Protein AF-A0A4Q2YRX2-F1 (afdb_monomer_lite)

Secondary structure (DSSP, 8-state):
--TTS---SSHHHHHHHHHHHHHHHHHHHHHHHHHHHHTTSSPPB-SSS-EEEEEESSSS--SHHHHHHHHHHHHHHTT--EEEEE--TTSGGGSS-EEPPSS---HHHH-HHHHHHHHHSTT--EEESS-HHHHHHHHHHH-TTSEEEEES-TT-TTB--SEEEEE--SS-S---

Radius of gyration: 19.83 Å; chains: 1; bounding box: 45×40×57 Å

Structure (mmCIF, N/CA/C/O backbone):
data_AF-A0A4Q2YRX2-F1
#
_entry.id   AF-A0A4Q2YRX2-F1
#
loop_
_atom_site.group_PDB
_atom_site.id
_atom_site.type_symbol
_atom_site.label_atom_id
_atom_site.label_alt_id
_atom_site.label_comp_id
_atom_site.label_asym_id
_atom_site.label_entity_id
_atom_site.label_seq_id
_atom_site.pdbx_PDB_ins_code
_atom_site.Cartn_x
_atom_site.Cartn_y
_atom_site.Cartn_z
_atom_site.occupancy
_atom_site.B_iso_or_equiv
_atom_site.auth_seq_id
_atom_site.auth_comp_id
_atom_site.auth_asym_id
_atom_site.auth_atom_id
_atom_site.pdbx_PDB_model_num
ATOM 1 N N . MET A 1 1 ? 12.281 20.870 -34.902 1.00 45.28 1 MET A N 1
ATOM 2 C CA . MET A 1 1 ? 12.162 19.923 -33.759 1.00 45.28 1 MET A CA 1
ATOM 3 C C . MET A 1 1 ? 11.446 18.612 -34.125 1.00 45.28 1 MET A C 1
ATOM 5 O O . MET A 1 1 ? 11.215 17.803 -33.236 1.00 45.28 1 MET A O 1
ATOM 9 N N . ARG A 1 2 ? 11.108 18.372 -35.406 1.00 43.94 2 ARG A N 1
ATOM 10 C CA . ARG A 1 2 ? 10.582 17.086 -35.907 1.00 43.94 2 ARG A CA 1
ATOM 11 C C . ARG A 1 2 ? 11.655 16.241 -36.616 1.00 43.94 2 ARG A C 1
ATOM 13 O O . ARG A 1 2 ? 11.471 15.046 -36.776 1.00 43.94 2 ARG A O 1
ATOM 20 N N . ASP A 1 3 ? 12.808 16.834 -36.918 1.00 48.72 3 ASP A N 1
ATOM 21 C CA . ASP A 1 3 ? 13.829 16.250 -37.804 1.00 48.72 3 ASP A CA 1
ATOM 22 C C . ASP A 1 3 ? 14.882 15.380 -37.092 1.00 48.72 3 ASP A C 1
ATOM 24 O O . ASP A 1 3 ? 15.758 14.820 -37.736 1.00 48.72 3 ASP A O 1
ATOM 28 N N . LEU A 1 4 ? 14.801 15.229 -35.763 1.00 52.75 4 LEU A N 1
ATOM 29 C CA . LEU A 1 4 ? 15.687 14.330 -34.999 1.00 52.75 4 LEU A CA 1
ATOM 30 C C . LEU A 1 4 ? 15.218 12.864 -35.003 1.00 52.75 4 LEU A C 1
ATOM 32 O O . LEU A 1 4 ? 15.954 11.992 -34.546 1.00 52.75 4 LEU A O 1
ATOM 36 N N . TRP A 1 5 ? 14.005 12.588 -35.492 1.00 56.19 5 TRP A N 1
ATOM 37 C CA . TRP A 1 5 ? 13.399 11.250 -35.480 1.00 56.19 5 TRP A CA 1
ATOM 38 C C . TRP A 1 5 ? 13.465 10.507 -36.822 1.00 56.19 5 TRP A C 1
ATOM 40 O O . TRP A 1 5 ? 13.213 9.305 -36.842 1.00 56.19 5 TRP A O 1
ATOM 50 N N . GLU A 1 6 ? 13.845 11.174 -37.917 1.00 53.12 6 GLU A N 1
ATOM 51 C CA . GLU A 1 6 ? 13.877 10.582 -39.268 1.00 53.12 6 GLU A CA 1
ATOM 52 C C . GLU A 1 6 ? 15.293 10.461 -39.860 1.00 53.12 6 GLU A C 1
ATOM 54 O O . GLU A 1 6 ? 15.490 10.516 -41.072 1.00 53.12 6 GLU A O 1
ATOM 59 N N . SER A 1 7 ? 16.311 10.267 -39.020 1.00 52.56 7 SER A N 1
ATOM 60 C CA . SER A 1 7 ? 17.667 9.986 -39.506 1.00 52.56 7 SER A CA 1
ATOM 61 C C . SER A 1 7 ? 17.802 8.507 -39.904 1.00 52.56 7 SER A C 1
ATOM 63 O O . SER A 1 7 ? 17.557 7.629 -39.066 1.00 52.56 7 SER A O 1
ATOM 65 N N . PRO A 1 8 ? 18.226 8.184 -41.140 1.00 56.12 8 PRO A N 1
ATOM 66 C CA . PRO A 1 8 ? 18.357 6.806 -41.583 1.00 56.12 8 PRO A CA 1
ATOM 67 C C . PRO A 1 8 ? 19.520 6.107 -40.864 1.00 56.12 8 PRO A C 1
ATOM 69 O O . PRO A 1 8 ? 20.627 6.625 -40.772 1.00 56.12 8 PRO A O 1
ATOM 72 N N . ALA A 1 9 ? 19.208 4.913 -40.353 1.00 59.62 9 ALA A N 1
ATOM 73 C CA . ALA A 1 9 ? 20.084 3.762 -40.137 1.00 59.62 9 ALA A CA 1
ATOM 74 C C . ALA A 1 9 ? 21.527 4.041 -39.662 1.00 59.62 9 ALA A C 1
ATOM 76 O O . ALA A 1 9 ? 22.416 4.226 -40.478 1.00 59.62 9 ALA A O 1
ATOM 77 N N . LEU A 1 10 ? 21.739 3.976 -38.336 1.00 53.34 10 LEU A N 1
ATOM 78 C CA . LEU A 1 10 ? 22.932 3.455 -37.620 1.00 53.34 10 LEU A CA 1
ATOM 79 C C . LEU A 1 10 ? 22.699 3.558 -36.093 1.00 53.34 10 LEU A C 1
ATOM 81 O O . LEU A 1 10 ? 22.975 2.621 -35.346 1.00 53.34 10 LEU A O 1
ATOM 85 N N . GLY A 1 11 ? 22.059 4.641 -35.634 1.00 59.09 11 GLY A N 1
ATOM 86 C CA . GLY A 1 11 ? 21.715 4.892 -34.224 1.00 59.09 11 GLY A CA 1
ATOM 87 C C . GLY A 1 11 ? 20.877 3.808 -33.518 1.00 59.09 11 GLY A C 1
ATOM 88 O O . GLY A 1 11 ? 21.280 3.362 -32.445 1.00 59.09 11 GLY A O 1
ATOM 89 N N . PRO A 1 12 ? 19.756 3.313 -34.083 1.00 60.75 12 PRO A N 1
ATOM 90 C CA . PRO A 1 12 ? 18.947 2.281 -33.426 1.00 60.75 12 PRO A CA 1
ATOM 91 C C . PRO A 1 12 ? 19.626 0.904 -33.388 1.00 60.75 12 PRO A C 1
ATOM 93 O O . PRO A 1 12 ? 19.329 0.111 -32.496 1.00 60.75 12 PRO A O 1
ATOM 96 N N . PHE A 1 13 ? 20.550 0.611 -34.310 1.00 62.50 13 PHE A N 1
ATOM 97 C CA . PHE A 1 13 ? 21.334 -0.627 -34.294 1.00 62.50 13 PHE A CA 1
ATOM 98 C C . PHE A 1 13 ? 22.397 -0.597 -33.189 1.00 62.50 13 PHE A C 1
ATOM 100 O O . PHE A 1 13 ? 22.453 -1.526 -32.390 1.00 62.50 13 PHE A O 1
ATOM 107 N N . PHE A 1 14 ? 23.167 0.491 -33.075 1.00 63.06 14 PHE A N 1
ATOM 108 C CA . PHE A 1 14 ? 24.138 0.672 -31.989 1.00 63.06 14 PHE A CA 1
ATOM 109 C C . PHE A 1 14 ? 23.467 0.781 -30.617 1.00 63.06 14 PHE A C 1
ATOM 111 O O . PHE A 1 14 ? 23.916 0.147 -29.664 1.00 63.06 14 PHE A O 1
ATOM 118 N N . ALA A 1 15 ? 22.347 1.505 -30.521 1.00 66.44 15 ALA A N 1
ATOM 119 C CA . ALA A 1 15 ? 21.540 1.537 -29.308 1.00 66.44 15 ALA A CA 1
ATOM 120 C C . ALA A 1 15 ? 21.059 0.129 -28.939 1.00 66.44 15 ALA A C 1
ATOM 122 O O . ALA A 1 15 ? 21.212 -0.273 -27.7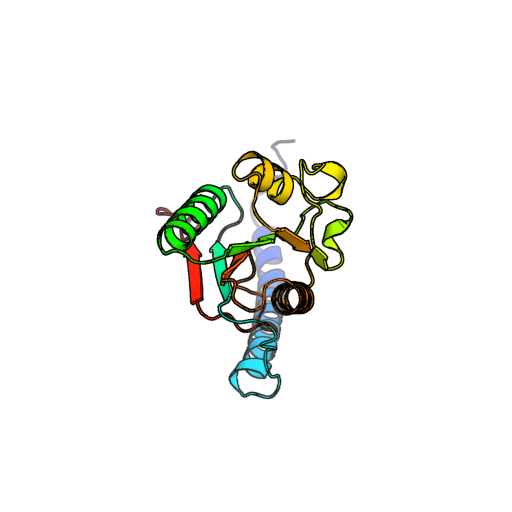95 1.00 66.44 15 ALA A O 1
ATOM 123 N N . ARG A 1 16 ? 20.559 -0.672 -29.891 1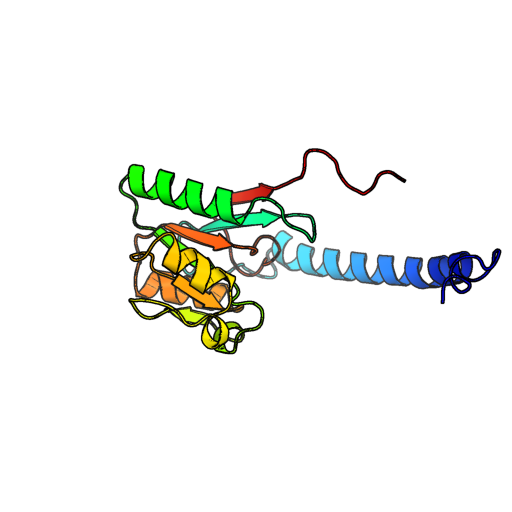.00 65.19 16 ARG A N 1
ATOM 124 C CA . ARG A 1 16 ? 20.202 -2.074 -29.622 1.00 65.19 16 ARG A CA 1
ATOM 125 C C . ARG A 1 16 ? 21.409 -2.910 -29.207 1.00 65.19 16 ARG A C 1
ATOM 127 O O . ARG A 1 16 ? 21.279 -3.633 -28.236 1.00 65.19 16 ARG A O 1
ATOM 134 N N . LEU A 1 17 ? 22.560 -2.791 -29.868 1.00 75.00 17 LEU A N 1
ATOM 135 C CA . LEU A 1 17 ? 23.773 -3.563 -29.564 1.00 75.00 17 LEU A CA 1
ATOM 136 C C . LEU A 1 17 ? 24.312 -3.297 -28.148 1.00 75.00 17 LEU A C 1
ATOM 138 O O . LEU A 1 17 ? 24.848 -4.200 -27.519 1.00 75.00 17 LEU A O 1
ATOM 142 N N . VAL A 1 18 ? 24.170 -2.066 -27.647 1.00 76.75 18 VAL A N 1
ATOM 143 C CA . VAL A 1 18 ? 24.595 -1.680 -26.290 1.00 76.75 18 VAL A CA 1
ATOM 144 C C . VAL A 1 18 ? 23.497 -1.954 -25.257 1.00 76.75 18 VAL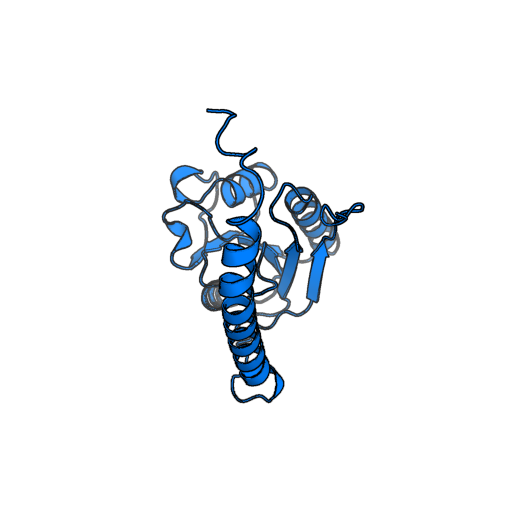 A C 1
ATOM 146 O O . VAL A 1 18 ? 23.779 -2.407 -24.148 1.00 76.75 18 VAL A O 1
ATOM 149 N N . LEU A 1 19 ? 22.229 -1.725 -25.607 1.00 76.38 19 LEU A N 1
ATOM 150 C CA . LEU A 1 19 ? 21.100 -1.932 -24.700 1.00 76.38 19 LEU A CA 1
ATOM 151 C C . LEU A 1 19 ? 20.747 -3.415 -24.529 1.00 76.38 19 LEU A C 1
ATOM 153 O O . LEU A 1 19 ? 20.224 -3.773 -23.478 1.00 76.38 19 LEU A O 1
ATOM 157 N N . THR A 1 20 ? 21.044 -4.298 -25.490 1.00 78.62 20 THR A N 1
ATOM 158 C CA . THR A 1 20 ? 20.798 -5.744 -25.352 1.00 78.62 20 THR A CA 1
ATOM 159 C C . THR A 1 20 ? 21.642 -6.400 -24.253 1.00 78.62 20 THR A C 1
ATOM 161 O O . THR A 1 20 ? 21.028 -7.000 -23.367 1.00 78.62 20 THR A O 1
ATOM 164 N N . PRO A 1 21 ? 22.984 -6.269 -24.187 1.00 84.25 21 PRO A N 1
ATOM 165 C CA . PRO A 1 21 ? 23.756 -6.837 -23.084 1.00 84.25 21 PRO A CA 1
ATOM 166 C C . PRO A 1 21 ? 23.403 -6.172 -21.751 1.00 84.25 21 PRO A C 1
ATOM 168 O O . PRO A 1 21 ? 23.319 -6.855 -20.731 1.00 84.25 21 PRO A O 1
ATOM 171 N N . LEU A 1 22 ? 23.100 -4.868 -21.750 1.00 83.56 22 LEU A N 1
ATOM 172 C CA . LEU A 1 22 ? 22.639 -4.175 -20.547 1.00 83.56 22 LEU A CA 1
ATOM 173 C C . LEU A 1 22 ? 21.281 -4.714 -20.061 1.00 83.56 22 LEU A C 1
ATOM 175 O O . LEU A 1 22 ? 21.086 -4.907 -18.862 1.00 83.56 22 LEU A O 1
ATOM 179 N N . SER A 1 23 ? 20.364 -5.031 -20.981 1.00 80.38 23 SER A N 1
ATOM 180 C CA . SER A 1 23 ? 19.074 -5.648 -20.654 1.00 80.38 23 SER A CA 1
ATOM 181 C C . SER A 1 23 ? 19.235 -7.060 -20.087 1.00 80.38 23 SER A C 1
ATOM 183 O O . SER A 1 23 ? 18.520 -7.426 -19.157 1.00 80.38 23 SER A O 1
ATOM 185 N N . TRP A 1 24 ? 20.207 -7.834 -20.584 1.00 84.06 24 TRP A N 1
ATOM 186 C CA . TRP A 1 24 ? 20.526 -9.162 -20.058 1.00 84.06 24 TRP A CA 1
ATOM 187 C C . TRP A 1 24 ? 21.134 -9.086 -18.662 1.00 84.06 24 TRP A C 1
ATOM 189 O O . TRP A 1 24 ? 20.743 -9.865 -17.800 1.00 84.06 24 TRP A O 1
ATOM 199 N N . LEU A 1 25 ? 22.028 -8.126 -18.405 1.00 86.62 25 LEU A N 1
ATOM 200 C CA . LEU A 1 25 ? 22.574 -7.885 -17.066 1.00 86.62 25 LEU A CA 1
ATOM 201 C C . LEU A 1 25 ? 21.477 -7.482 -16.076 1.00 86.62 25 LEU A C 1
ATOM 203 O O . LEU A 1 25 ? 21.414 -8.025 -14.974 1.00 86.62 25 LEU A O 1
ATOM 207 N N . TYR A 1 26 ? 20.573 -6.586 -16.481 1.00 84.31 26 TYR A N 1
ATOM 208 C CA . TYR A 1 26 ? 19.413 -6.219 -15.671 1.00 84.31 26 TYR A CA 1
ATOM 209 C C . TYR A 1 26 ? 18.508 -7.429 -15.395 1.00 84.31 26 TYR A C 1
ATOM 211 O O . TYR A 1 26 ? 18.148 -7.682 -14.245 1.00 84.31 26 TYR A O 1
ATOM 219 N N . ALA A 1 27 ? 18.187 -8.217 -16.427 1.00 83.31 27 ALA A N 1
ATOM 220 C CA . ALA A 1 27 ? 17.376 -9.421 -16.289 1.00 83.31 27 ALA A CA 1
ATOM 221 C C . ALA A 1 27 ? 18.047 -10.450 -15.370 1.00 83.31 27 ALA A C 1
ATOM 223 O O . ALA A 1 27 ? 17.391 -10.983 -14.481 1.00 83.31 27 ALA A O 1
ATOM 224 N N . ALA A 1 28 ? 19.350 -10.689 -15.522 1.00 86.31 28 ALA A N 1
ATOM 225 C CA . ALA A 1 28 ? 20.116 -11.590 -14.668 1.00 86.31 28 ALA A CA 1
ATOM 226 C C . ALA A 1 28 ? 20.125 -11.114 -13.207 1.00 86.31 28 ALA A C 1
ATOM 228 O O . ALA A 1 28 ? 19.863 -11.909 -12.306 1.00 86.31 28 ALA A O 1
ATOM 229 N N . GLY A 1 29 ? 20.340 -9.817 -12.965 1.00 86.38 29 GLY A N 1
ATOM 230 C CA . GLY A 1 29 ? 20.267 -9.225 -11.628 1.00 86.38 29 GLY A CA 1
ATOM 231 C C . GLY A 1 29 ? 18.879 -9.366 -10.997 1.00 86.38 29 GLY A C 1
ATOM 232 O O . GLY A 1 29 ? 18.757 -9.752 -9.834 1.00 86.38 29 GLY A O 1
ATOM 233 N N . TRP A 1 30 ? 17.820 -9.137 -11.775 1.00 84.06 30 TRP A N 1
ATOM 234 C CA . TRP A 1 30 ? 16.442 -9.329 -11.325 1.00 84.06 30 TRP A CA 1
ATOM 235 C C . TRP A 1 30 ? 16.123 -10.798 -11.022 1.00 84.06 30 TRP A C 1
ATOM 237 O O . TRP A 1 30 ? 15.529 -11.097 -9.985 1.00 84.06 30 TRP A O 1
ATOM 247 N N . GLN A 1 31 ? 16.564 -11.730 -11.872 1.00 84.62 31 GLN A N 1
ATOM 248 C CA . GLN A 1 31 ? 16.392 -13.168 -11.645 1.00 84.62 31 GLN A CA 1
ATOM 249 C C . GLN A 1 31 ? 17.163 -13.641 -10.411 1.00 84.62 31 GLN A C 1
ATOM 251 O O . GLN A 1 31 ? 16.618 -14.402 -9.615 1.00 84.62 31 GLN A O 1
ATOM 256 N N . ALA A 1 32 ? 18.387 -13.153 -10.199 1.00 83.75 32 ALA A N 1
ATOM 257 C CA . ALA A 1 32 ? 19.155 -13.435 -8.991 1.00 83.75 32 ALA A CA 1
ATOM 258 C C . ALA A 1 32 ? 18.443 -12.895 -7.740 1.00 83.75 32 ALA A C 1
ATOM 260 O O . ALA A 1 32 ? 18.302 -13.611 -6.749 1.00 83.75 32 ALA A O 1
ATOM 261 N N . TYR A 1 33 ? 17.912 -11.669 -7.790 1.00 84.06 33 TYR A N 1
ATOM 262 C CA . TYR A 1 33 ? 17.124 -11.100 -6.696 1.00 84.06 33 TYR A CA 1
ATOM 263 C C . TYR A 1 33 ? 15.871 -11.935 -6.401 1.00 84.06 33 TYR A C 1
ATOM 265 O O . TYR A 1 33 ? 15.649 -12.314 -5.253 1.00 84.06 33 TYR A O 1
ATOM 273 N N . LEU A 1 34 ? 15.095 -12.307 -7.422 1.00 81.38 34 LEU A N 1
ATOM 274 C CA . LEU A 1 34 ? 13.948 -13.211 -7.288 1.00 81.38 34 LEU A CA 1
ATOM 275 C C . LEU A 1 34 ? 14.350 -14.563 -6.692 1.00 81.38 34 LEU A C 1
ATOM 277 O O . LEU A 1 34 ? 13.670 -15.064 -5.796 1.00 81.38 34 LEU A O 1
ATOM 281 N N . ALA A 1 35 ? 15.460 -15.140 -7.155 1.00 80.19 35 ALA A N 1
ATOM 282 C CA . ALA A 1 35 ? 15.983 -16.412 -6.673 1.00 80.19 35 ALA A CA 1
ATOM 283 C C . ALA A 1 35 ? 16.263 -16.373 -5.164 1.00 80.19 35 ALA A C 1
ATOM 285 O O . ALA A 1 35 ? 15.948 -17.342 -4.474 1.00 80.19 35 ALA A O 1
ATOM 286 N N . THR A 1 36 ? 16.739 -15.243 -4.620 1.00 81.88 36 THR A N 1
ATOM 287 C CA . THR A 1 36 ? 16.949 -15.117 -3.164 1.00 81.88 36 THR A CA 1
ATOM 288 C C . THR A 1 36 ? 15.665 -15.321 -2.357 1.00 81.88 36 THR A C 1
ATOM 290 O O . THR A 1 36 ? 15.718 -15.925 -1.289 1.00 81.88 36 THR A O 1
ATOM 293 N N . TYR A 1 37 ? 14.505 -14.899 -2.869 1.00 79.69 37 TYR A N 1
ATOM 294 C CA . TYR A 1 37 ? 13.216 -15.144 -2.210 1.00 79.69 37 TYR A CA 1
ATOM 295 C C . TYR A 1 37 ? 12.636 -16.517 -2.562 1.00 79.69 37 TYR A C 1
ATOM 297 O O . TYR A 1 37 ? 12.070 -17.177 -1.695 1.00 79.69 37 TYR A O 1
ATOM 305 N N . ARG A 1 38 ? 12.796 -16.984 -3.811 1.00 77.94 38 ARG A N 1
ATOM 306 C CA . ARG A 1 38 ? 12.274 -18.288 -4.266 1.00 77.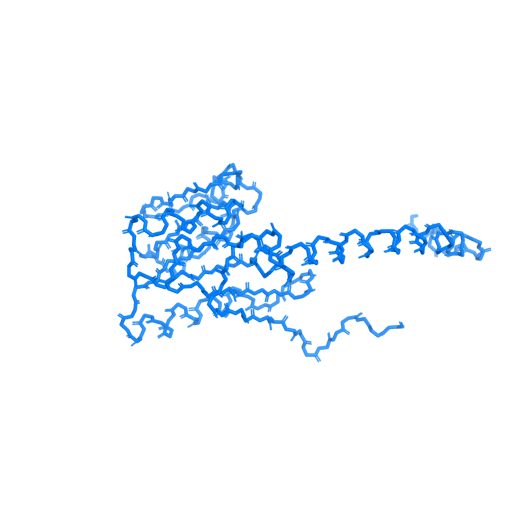94 38 ARG A CA 1
ATOM 307 C C . ARG A 1 38 ? 12.931 -19.465 -3.550 1.00 77.94 38 ARG A C 1
ATOM 309 O O . ARG A 1 38 ? 12.238 -20.406 -3.187 1.00 77.94 38 ARG A O 1
ATOM 316 N N . PHE A 1 39 ? 14.245 -19.404 -3.344 1.00 80.38 39 PHE A N 1
ATOM 317 C CA . PHE A 1 39 ? 15.007 -20.441 -2.643 1.00 80.38 39 PHE A CA 1
ATOM 318 C C . PHE A 1 39 ? 15.057 -20.224 -1.121 1.00 80.38 39 PHE A C 1
ATOM 320 O O . PHE A 1 39 ? 15.726 -20.972 -0.418 1.00 80.38 39 PHE A O 1
ATOM 327 N N . GLY A 1 40 ? 14.354 -19.213 -0.594 1.00 76.31 40 GLY A N 1
ATOM 328 C CA . GLY A 1 40 ? 14.225 -18.990 0.848 1.00 76.31 40 GLY A CA 1
ATOM 329 C C . GLY A 1 40 ? 15.440 -18.359 1.538 1.00 76.31 40 GLY A C 1
ATOM 330 O O . GLY A 1 40 ? 15.420 -18.224 2.760 1.00 76.31 40 GLY A O 1
ATOM 331 N N . PHE A 1 41 ? 16.462 -17.918 0.793 1.00 76.56 41 PHE A N 1
ATOM 332 C CA . PHE A 1 41 ? 17.598 -17.164 1.348 1.00 76.56 41 PHE A CA 1
ATOM 333 C C . PHE A 1 41 ? 17.161 -15.843 2.000 1.00 76.56 41 PHE A C 1
ATOM 335 O O . PHE A 1 41 ? 17.771 -15.393 2.967 1.00 76.56 41 PHE A O 1
ATOM 342 N N . LYS A 1 42 ? 16.090 -15.223 1.490 1.00 78.81 42 LYS A N 1
ATOM 343 C CA . LYS A 1 42 ? 15.403 -14.086 2.110 1.00 78.81 42 LYS A CA 1
ATOM 344 C C . LYS A 1 42 ? 13.957 -14.462 2.411 1.00 78.81 42 LYS A C 1
ATOM 346 O O . LYS A 1 42 ? 13.230 -14.903 1.524 1.00 78.81 42 LYS A O 1
ATOM 351 N N . LYS A 1 43 ? 13.525 -14.247 3.656 1.00 78.56 43 LYS A N 1
ATOM 352 C CA . LYS A 1 43 ? 12.124 -14.416 4.063 1.00 78.56 43 LYS A CA 1
ATOM 353 C C . LYS A 1 43 ? 11.373 -13.102 3.871 1.00 78.56 43 LYS A C 1
ATOM 355 O O . LYS A 1 43 ? 11.843 -12.054 4.307 1.00 78.56 43 LYS A O 1
ATOM 360 N N . ALA A 1 44 ? 10.214 -13.166 3.220 1.00 83.62 44 ALA A N 1
ATOM 361 C CA . ALA A 1 44 ? 9.293 -12.038 3.176 1.00 83.62 44 ALA A CA 1
ATOM 362 C C . ALA A 1 44 ? 8.698 -11.804 4.573 1.00 83.62 44 ALA A C 1
ATOM 364 O O . ALA A 1 44 ? 8.358 -12.758 5.273 1.00 83.62 44 ALA A O 1
ATOM 365 N N . ALA A 1 45 ? 8.579 -10.543 4.973 1.00 86.56 45 ALA A N 1
ATOM 366 C CA . ALA A 1 45 ? 7.929 -10.152 6.212 1.00 86.56 45 ALA A CA 1
ATOM 367 C C . ALA A 1 45 ? 6.404 -10.319 6.099 1.00 86.56 45 ALA A C 1
ATOM 369 O O . ALA A 1 45 ? 5.817 -10.068 5.041 1.00 86.56 45 ALA A O 1
ATOM 370 N N . GLU A 1 46 ? 5.767 -10.703 7.208 1.00 88.69 46 GLU A N 1
ATOM 371 C CA . GLU A 1 46 ? 4.310 -10.875 7.328 1.00 88.69 46 GLU A CA 1
ATOM 372 C C . GLU A 1 46 ? 3.747 -10.149 8.565 1.00 88.69 46 GLU A C 1
ATOM 374 O O . GLU A 1 46 ? 3.145 -10.785 9.425 1.00 88.69 46 GLU A O 1
ATOM 379 N N . PRO A 1 47 ? 3.958 -8.830 8.715 1.00 90.06 47 PRO A N 1
ATOM 380 C CA . PRO A 1 47 ? 3.532 -8.122 9.922 1.00 90.06 47 PRO A CA 1
ATOM 381 C C . PRO A 1 47 ? 2.006 -8.003 10.051 1.00 90.06 47 PRO A C 1
ATOM 383 O O . PRO A 1 47 ? 1.526 -7.793 11.153 1.00 90.06 47 PRO A O 1
ATOM 386 N N . HIS A 1 48 ? 1.245 -8.135 8.956 1.00 93.75 48 HIS A N 1
ATOM 387 C CA . HIS A 1 48 ? -0.218 -8.033 8.950 1.00 93.75 48 HIS A CA 1
ATOM 388 C C . HIS A 1 48 ? -0.848 -9.032 7.989 1.00 93.75 48 HIS A C 1
ATOM 390 O O . HIS A 1 48 ? -0.268 -9.311 6.936 1.00 93.75 48 HIS A O 1
ATOM 396 N N . ARG A 1 49 ? -2.049 -9.536 8.303 1.00 89.69 49 ARG A N 1
ATOM 397 C CA . ARG A 1 49 ? -2.861 -10.366 7.399 1.00 89.69 49 ARG A CA 1
ATOM 398 C C . ARG A 1 49 ? -4.361 -10.147 7.667 1.00 89.69 49 ARG A C 1
ATOM 400 O O . ARG A 1 49 ? -4.740 -10.050 8.826 1.00 89.69 49 ARG A O 1
ATOM 407 N N . PRO A 1 50 ? -5.217 -10.175 6.627 1.00 94.25 50 PRO A N 1
ATOM 408 C CA . PRO A 1 50 ? -4.874 -10.383 5.219 1.00 94.25 50 PRO A CA 1
ATOM 409 C C . PRO A 1 50 ? -4.409 -9.095 4.512 1.00 94.25 50 PRO A C 1
ATOM 411 O O . PRO A 1 50 ? -4.898 -8.005 4.798 1.00 94.25 50 PRO A O 1
ATOM 414 N N . ILE A 1 51 ? -3.491 -9.243 3.545 1.00 93.94 51 ILE A N 1
ATOM 415 C CA . ILE A 1 51 ? -3.053 -8.158 2.647 1.00 93.94 51 ILE A CA 1
ATOM 416 C C . ILE A 1 51 ? -3.489 -8.486 1.215 1.00 93.94 51 ILE A C 1
ATOM 418 O O . ILE A 1 51 ? -3.040 -9.484 0.641 1.00 93.94 51 ILE A O 1
ATOM 422 N N . LEU A 1 52 ? -4.341 -7.642 0.639 1.00 93.12 52 LEU A N 1
ATOM 423 C CA . LEU A 1 52 ? -4.788 -7.695 -0.751 1.00 93.12 52 LEU A CA 1
ATOM 424 C C . LEU A 1 52 ? -4.048 -6.623 -1.548 1.00 93.12 52 LEU A C 1
ATOM 426 O O . LEU A 1 52 ? -4.179 -5.438 -1.269 1.00 93.12 52 LEU A O 1
ATOM 430 N N . CYS A 1 53 ? -3.260 -7.019 -2.540 1.00 90.75 53 CYS A N 1
ATOM 431 C CA . CYS A 1 53 ? -2.566 -6.074 -3.407 1.00 90.75 53 CYS A CA 1
ATOM 432 C C . CYS A 1 53 ? -3.328 -5.879 -4.713 1.00 90.75 53 CYS A C 1
ATOM 434 O O . CYS A 1 53 ? -3.684 -6.862 -5.358 1.00 90.75 53 CYS A O 1
ATOM 436 N N . VAL A 1 54 ? -3.485 -4.630 -5.140 1.00 87.75 54 VAL A N 1
ATOM 437 C CA . VAL A 1 54 ? -3.968 -4.265 -6.474 1.00 87.75 54 VAL A CA 1
ATOM 438 C C . VAL A 1 54 ? -2.798 -3.657 -7.241 1.00 87.75 54 VAL A C 1
ATOM 440 O O . VAL A 1 54 ? -2.196 -2.681 -6.806 1.00 87.75 54 VAL A O 1
ATOM 443 N N . GLY A 1 55 ? -2.403 -4.281 -8.346 1.00 79.94 55 GLY A N 1
ATOM 444 C CA . GLY A 1 55 ? -1.298 -3.841 -9.197 1.00 79.94 55 GLY A CA 1
ATOM 445 C C . GLY A 1 55 ? -1.742 -3.641 -10.641 1.00 79.94 55 GLY A C 1
ATOM 446 O O . GLY A 1 55 ? -2.795 -4.117 -11.053 1.00 79.94 55 GLY A O 1
ATOM 447 N N . ASN A 1 56 ? -0.917 -2.953 -11.426 1.00 73.62 56 ASN A N 1
ATOM 448 C CA . ASN A 1 56 ? -1.070 -2.866 -12.877 1.00 73.62 56 ASN A CA 1
ATOM 449 C C . ASN A 1 56 ? 0.277 -3.166 -13.528 1.00 73.62 56 ASN A C 1
ATOM 451 O O . ASN A 1 56 ? 1.317 -2.804 -12.982 1.00 73.62 56 ASN A O 1
ATOM 455 N N . LEU A 1 57 ? 0.256 -3.812 -14.691 1.00 57.69 57 LEU A N 1
ATOM 456 C CA . LEU A 1 57 ? 1.477 -4.124 -15.441 1.00 57.69 57 LEU A CA 1
ATOM 457 C C . LEU A 1 57 ? 1.929 -2.982 -16.361 1.00 57.69 57 LEU A C 1
ATOM 459 O O . LEU A 1 57 ? 3.048 -3.023 -16.867 1.00 57.69 57 LEU A O 1
ATOM 463 N N . GLN A 1 58 ? 1.091 -1.964 -16.581 1.00 55.84 58 GLN A N 1
ATOM 464 C CA . GLN A 1 58 ? 1.383 -0.852 -17.489 1.00 55.84 58 GLN A CA 1
ATOM 465 C C . GLN A 1 58 ? 1.485 0.503 -16.768 1.00 55.84 58 GLN A C 1
ATOM 467 O O . GLN A 1 58 ? 0.878 0.744 -15.727 1.00 55.84 58 GLN A O 1
ATOM 472 N N . VAL A 1 59 ? 2.246 1.430 -17.347 1.00 49.00 59 VAL A N 1
ATOM 473 C CA . VAL A 1 59 ? 2.313 2.821 -16.878 1.00 49.00 59 VAL A CA 1
ATOM 474 C C . VAL A 1 59 ? 1.203 3.599 -17.594 1.00 49.00 59 VAL A C 1
ATOM 476 O O . VAL A 1 59 ? 1.287 3.824 -18.800 1.00 49.00 59 VAL A O 1
ATOM 479 N N . GLY A 1 60 ? 0.120 3.939 -16.889 1.00 52.44 60 GLY A N 1
ATOM 480 C CA . GLY A 1 60 ? -1.034 4.652 -17.455 1.00 52.44 60 GLY A CA 1
ATOM 481 C C . GLY A 1 60 ? -2.362 4.329 -16.760 1.00 52.44 60 GLY A C 1
ATOM 482 O O . GLY A 1 60 ? -2.466 3.323 -16.055 1.00 52.44 60 GLY A O 1
ATOM 483 N N . GLY A 1 61 ? -3.363 5.202 -16.953 1.00 55.69 61 GLY A N 1
ATOM 484 C CA . GLY A 1 61 ? -4.694 5.138 -16.333 1.00 55.69 61 GLY A CA 1
ATOM 485 C C . GLY A 1 61 ? -5.375 3.789 -16.553 1.00 55.69 61 GLY A C 1
ATOM 486 O O . GLY A 1 61 ? -5.937 3.522 -17.607 1.00 55.69 61 GLY A O 1
ATOM 487 N N . SER A 1 62 ? -5.276 2.925 -15.549 1.00 57.50 62 SER A N 1
ATOM 488 C CA . SER A 1 62 ? -5.521 1.483 -15.661 1.00 57.50 62 SER A CA 1
ATOM 489 C C . SER A 1 62 ? -6.772 1.017 -14.934 1.00 57.50 62 SER A C 1
ATOM 491 O O . SER A 1 62 ? -6.985 -0.177 -14.782 1.00 57.50 62 SER A O 1
ATOM 493 N N . GLY A 1 63 ? -7.602 1.947 -14.459 1.00 65.81 63 GLY A N 1
ATOM 494 C CA . GLY A 1 63 ? -8.806 1.602 -13.704 1.00 65.81 63 GLY A CA 1
ATOM 495 C C . GLY A 1 63 ? -8.529 1.063 -12.295 1.00 65.81 63 GLY A C 1
ATOM 496 O O . GLY A 1 63 ? -9.455 0.570 -11.655 1.00 65.81 63 GLY A O 1
ATOM 497 N N . LYS A 1 64 ? -7.295 1.195 -11.776 1.00 76.81 64 LYS A N 1
ATOM 498 C CA . LYS A 1 64 ? -6.957 0.814 -10.394 1.00 76.81 64 LYS A CA 1
ATOM 499 C C . LYS A 1 64 ? -7.834 1.526 -9.373 1.00 76.81 64 LYS A C 1
ATOM 501 O O . LYS A 1 64 ? -8.404 0.855 -8.528 1.00 76.81 64 LYS A O 1
ATOM 506 N N . SER A 1 65 ? -7.975 2.851 -9.460 1.00 79.25 65 SER A N 1
ATOM 507 C CA . SER A 1 65 ? -8.729 3.621 -8.461 1.00 79.25 65 SER A CA 1
ATOM 508 C C . SER A 1 65 ? -10.212 3.209 -8.398 1.00 79.25 65 SER A C 1
ATOM 510 O O . SER A 1 65 ? -10.687 2.945 -7.294 1.00 79.25 65 SER A O 1
ATOM 512 N N . PRO A 1 66 ? -10.931 3.021 -9.530 1.00 84.62 66 PRO A N 1
ATOM 513 C CA . PRO A 1 66 ? -12.261 2.405 -9.520 1.00 84.62 66 PRO A CA 1
ATOM 514 C C . PRO A 1 66 ? -12.301 0.996 -8.912 1.00 84.62 66 PRO A C 1
ATOM 516 O O . PRO A 1 66 ? -13.209 0.692 -8.141 1.00 84.62 66 PRO A O 1
ATOM 519 N N . LEU A 1 67 ? -11.319 0.136 -9.215 1.00 87.19 67 LEU A N 1
ATOM 520 C CA . LEU A 1 67 ? -11.260 -1.216 -8.650 1.00 87.19 67 LEU A CA 1
ATOM 521 C C . LEU A 1 67 ? -11.005 -1.194 -7.139 1.00 87.19 67 LEU A C 1
ATOM 523 O O . LEU A 1 67 ? -11.663 -1.912 -6.395 1.00 87.19 67 LEU A O 1
ATOM 527 N N . VAL A 1 68 ? -10.064 -0.370 -6.682 1.00 89.44 68 VAL A N 1
ATOM 528 C CA . VAL A 1 68 ? -9.759 -0.155 -5.264 1.00 89.44 68 VAL A CA 1
ATOM 529 C C . VAL A 1 68 ? -11.023 0.289 -4.536 1.00 89.44 68 VAL A C 1
ATOM 531 O O . VAL A 1 68 ? -11.384 -0.320 -3.531 1.00 89.44 68 VAL A O 1
ATOM 534 N N . ARG A 1 69 ? -11.751 1.270 -5.084 1.00 90.94 69 ARG A N 1
ATOM 535 C CA . ARG A 1 69 ? -13.030 1.724 -4.526 1.00 90.94 69 ARG A CA 1
ATOM 536 C C . ARG A 1 69 ? -14.056 0.595 -4.449 1.00 90.94 69 ARG A C 1
ATOM 538 O O . ARG A 1 69 ? -14.640 0.385 -3.389 1.00 90.94 69 ARG A O 1
ATOM 545 N N . HIS A 1 70 ? -14.221 -0.159 -5.533 1.00 91.81 70 HIS A N 1
ATOM 546 C CA . HIS A 1 70 ? -15.147 -1.285 -5.582 1.00 91.81 70 HIS A CA 1
ATOM 547 C C . HIS A 1 70 ? -14.797 -2.379 -4.561 1.00 91.81 70 HIS A C 1
ATOM 549 O O . HIS A 1 70 ? -15.678 -2.899 -3.883 1.00 91.81 70 HIS A O 1
ATOM 555 N N . LEU A 1 71 ? -13.512 -2.703 -4.391 1.00 92.69 71 LEU A N 1
ATOM 556 C CA . LEU A 1 71 ? -13.062 -3.678 -3.396 1.00 92.69 71 LEU A CA 1
ATOM 557 C C . LEU A 1 71 ? -13.324 -3.201 -1.966 1.00 92.69 71 LEU A C 1
ATOM 559 O O . LEU A 1 71 ? -13.715 -4.012 -1.130 1.00 92.69 71 LEU A O 1
ATOM 563 N N . ILE A 1 72 ? -13.150 -1.906 -1.688 1.00 94.19 72 ILE A N 1
ATOM 564 C CA . ILE A 1 72 ? -13.519 -1.322 -0.391 1.00 94.19 72 ILE A CA 1
ATOM 565 C C . ILE A 1 72 ? -15.013 -1.544 -0.126 1.00 94.19 72 ILE A C 1
ATOM 567 O O . ILE A 1 72 ? -15.362 -2.010 0.956 1.00 94.19 72 ILE A O 1
ATOM 571 N N . ASP A 1 73 ? -15.880 -1.275 -1.108 1.00 94.81 73 ASP A N 1
ATOM 572 C CA . ASP A 1 73 ? -17.330 -1.469 -0.969 1.00 94.81 73 ASP A CA 1
ATOM 573 C C . ASP A 1 73 ? -17.710 -2.931 -0.746 1.00 94.81 73 ASP A C 1
ATOM 575 O O . ASP A 1 73 ? -18.482 -3.230 0.162 1.00 94.81 73 ASP A O 1
ATOM 579 N N . VAL A 1 74 ? -17.139 -3.853 -1.524 1.00 95.25 74 VAL A N 1
ATOM 580 C CA . VAL A 1 74 ? -17.395 -5.291 -1.370 1.00 95.25 74 VAL A CA 1
ATOM 581 C C . VAL A 1 74 ? -16.968 -5.770 0.018 1.00 95.25 74 VAL A C 1
ATOM 583 O O . VAL A 1 74 ? -17.744 -6.424 0.711 1.00 95.25 74 VAL A O 1
ATOM 586 N N . LEU A 1 75 ? -15.758 -5.420 0.463 1.00 94.94 75 LEU A N 1
ATOM 587 C CA . LEU A 1 75 ? -15.238 -5.845 1.764 1.00 94.94 75 LEU A CA 1
ATOM 588 C C . LEU A 1 75 ? -16.045 -5.256 2.927 1.00 94.94 75 LEU A C 1
ATOM 590 O O . LEU A 1 75 ? -16.390 -5.987 3.857 1.00 94.94 75 LEU A O 1
ATOM 594 N N . ARG A 1 76 ? -16.399 -3.968 2.859 1.00 95.12 76 ARG A N 1
ATOM 595 C CA . ARG A 1 76 ? -17.265 -3.328 3.858 1.00 95.12 76 ARG A CA 1
ATOM 596 C C . ARG A 1 76 ? -18.672 -3.928 3.856 1.00 95.12 76 ARG A C 1
ATOM 598 O O . ARG A 1 76 ? -19.212 -4.184 4.926 1.00 95.12 76 ARG A O 1
ATOM 605 N N . GLY A 1 77 ? -19.231 -4.237 2.685 1.00 95.94 77 GLY A N 1
ATOM 606 C CA . GLY A 1 77 ? -20.515 -4.935 2.543 1.00 95.94 77 GLY A CA 1
ATOM 607 C C . GLY A 1 77 ? -20.513 -6.345 3.146 1.00 95.94 77 GLY A C 1
ATOM 608 O O . GLY A 1 77 ? -21.544 -6.826 3.604 1.00 95.94 77 GLY A O 1
ATOM 609 N N . MET A 1 78 ? -19.343 -6.984 3.228 1.00 95.81 78 MET A N 1
ATOM 610 C CA . MET A 1 78 ? -19.130 -8.243 3.952 1.00 95.81 78 MET A CA 1
ATOM 611 C C . MET A 1 78 ? -18.875 -8.051 5.462 1.00 95.81 78 MET A C 1
ATOM 613 O O . MET A 1 78 ? -18.510 -9.010 6.143 1.00 95.81 78 MET A O 1
ATOM 617 N N . GLY A 1 79 ? -19.006 -6.830 5.990 1.00 95.00 79 GLY A N 1
ATOM 618 C CA . GLY A 1 79 ? -18.756 -6.503 7.395 1.00 95.00 79 GLY A CA 1
ATOM 619 C C . GLY A 1 79 ? -17.276 -6.512 7.788 1.00 95.00 79 GLY A C 1
ATOM 620 O O . GLY A 1 79 ? -16.955 -6.705 8.959 1.00 95.00 79 GLY A O 1
ATOM 621 N N . ARG A 1 80 ? -16.354 -6.363 6.826 1.00 95.75 80 ARG A N 1
ATOM 622 C CA . ARG A 1 80 ? -14.914 -6.293 7.105 1.00 95.75 80 ARG A CA 1
ATOM 623 C C . ARG A 1 80 ? -14.468 -4.851 7.288 1.00 95.75 80 ARG A C 1
ATOM 625 O O . ARG A 1 80 ? -14.809 -3.978 6.494 1.00 95.75 80 ARG A O 1
ATOM 632 N N . GLU A 1 81 ? -13.632 -4.635 8.295 1.00 96.00 81 GLU A N 1
ATOM 633 C CA . GLU A 1 81 ? -12.848 -3.412 8.414 1.00 96.00 81 GLU A CA 1
ATOM 634 C C . GLU A 1 81 ? -11.771 -3.393 7.322 1.00 96.00 81 GLU A C 1
ATOM 636 O O . GLU A 1 81 ? -11.143 -4.418 7.040 1.00 96.00 81 GLU A O 1
ATOM 641 N N . VAL A 1 82 ? -11.575 -2.243 6.678 1.00 96.75 82 VAL A N 1
ATOM 642 C CA . VAL A 1 82 ? -10.655 -2.089 5.545 1.00 96.75 82 VAL A CA 1
ATOM 643 C C . VAL A 1 82 ? -9.736 -0.910 5.807 1.00 96.75 82 VAL A C 1
ATOM 645 O O . VAL A 1 82 ? -10.211 0.179 6.116 1.00 96.75 82 VAL A O 1
ATOM 648 N N . VAL A 1 83 ? -8.436 -1.120 5.612 1.00 96.94 83 VAL A N 1
ATOM 649 C CA . VAL A 1 83 ? -7.416 -0.066 5.652 1.00 96.94 83 VAL A CA 1
ATOM 650 C C . VAL A 1 83 ? -6.688 -0.052 4.319 1.00 96.94 83 VAL A C 1
ATOM 652 O O . VAL A 1 83 ? -6.229 -1.100 3.860 1.00 96.94 83 VAL A O 1
ATOM 655 N N . VAL A 1 84 ? -6.557 1.114 3.688 1.00 95.38 84 VAL A N 1
ATOM 656 C CA . VAL A 1 84 ? -5.858 1.219 2.398 1.00 95.38 84 VAL A CA 1
ATOM 657 C C . VAL A 1 84 ? -4.452 1.774 2.589 1.00 95.38 84 VAL A C 1
ATOM 659 O O . VAL A 1 84 ? -4.244 2.749 3.308 1.00 95.38 84 VAL A O 1
ATOM 662 N N . SER A 1 85 ? -3.472 1.160 1.927 1.00 94.12 85 SER A N 1
ATOM 663 C CA . SER A 1 85 ? -2.108 1.667 1.847 1.00 94.12 85 SER A CA 1
ATOM 664 C C . SER A 1 85 ? -1.782 2.207 0.463 1.00 94.12 85 SER A C 1
ATOM 666 O O . SER A 1 85 ? -1.758 1.466 -0.524 1.00 94.12 85 SER A O 1
ATOM 668 N N . CYS A 1 86 ? -1.446 3.492 0.430 1.00 91.81 86 CYS A N 1
ATOM 669 C CA . CYS A 1 86 ? -1.084 4.231 -0.774 1.00 91.81 86 CYS A CA 1
ATOM 670 C C . CYS A 1 86 ? 0.398 4.620 -0.740 1.00 91.81 86 CYS A C 1
ATOM 672 O O . CYS A 1 86 ? 0.999 4.731 0.328 1.00 91.81 86 CYS A O 1
ATOM 674 N N . SER A 1 87 ? 1.003 4.840 -1.909 1.00 87.69 87 SER A N 1
ATOM 675 C CA . SER A 1 87 ? 2.419 5.226 -1.989 1.00 87.69 87 SER A CA 1
ATOM 676 C C . SER A 1 87 ? 2.674 6.676 -1.556 1.00 87.69 87 SER A C 1
ATOM 678 O O . SER A 1 87 ? 3.777 6.977 -1.098 1.00 87.69 87 SER A O 1
ATOM 680 N N . GLY A 1 88 ? 1.667 7.549 -1.703 1.00 84.56 88 GLY A N 1
ATOM 681 C CA . GLY A 1 88 ? 1.797 8.994 -1.503 1.00 84.56 88 GLY A CA 1
ATOM 682 C C . GLY A 1 88 ? 2.646 9.660 -2.584 1.00 84.56 88 GLY A C 1
ATOM 683 O O . GLY A 1 88 ? 3.419 10.555 -2.279 1.00 84.56 88 GLY A O 1
ATOM 684 N N . TYR A 1 89 ? 2.616 9.176 -3.830 1.00 83.56 89 TYR A N 1
ATOM 685 C CA . TYR A 1 89 ? 3.523 9.655 -4.876 1.00 83.56 89 TYR A CA 1
ATOM 686 C C . TYR A 1 89 ? 3.564 11.192 -4.971 1.00 83.56 89 TYR A C 1
ATOM 688 O O . TYR A 1 89 ? 2.530 11.843 -5.058 1.00 83.56 89 TYR A O 1
ATOM 696 N N . GLY A 1 90 ? 4.776 11.756 -4.953 1.00 84.00 90 GLY A N 1
ATOM 697 C CA . GLY A 1 90 ? 5.000 13.202 -5.022 1.00 84.00 90 GLY A CA 1
ATOM 698 C C . GLY A 1 90 ? 4.869 13.953 -3.693 1.00 84.00 90 GLY A C 1
ATOM 699 O O . GLY A 1 90 ? 5.161 15.142 -3.676 1.00 84.00 90 GLY A O 1
ATOM 700 N N . SER A 1 91 ? 4.498 13.287 -2.594 1.00 90.56 91 SER A N 1
ATOM 701 C CA . SER A 1 91 ? 4.266 13.940 -1.302 1.00 90.56 91 SER A CA 1
ATOM 702 C C . SER A 1 91 ? 5.402 13.727 -0.288 1.00 90.56 91 SER A C 1
ATOM 704 O O . SER A 1 91 ? 6.098 12.705 -0.340 1.00 90.56 91 SER A O 1
ATOM 706 N N . PRO A 1 92 ? 5.585 14.639 0.687 1.00 89.56 92 PRO A N 1
ATOM 707 C CA . PRO A 1 92 ? 6.543 14.458 1.782 1.00 89.56 92 PRO A CA 1
ATOM 708 C C . PRO A 1 92 ? 6.284 13.194 2.614 1.00 89.56 92 PRO A C 1
ATOM 710 O O . PRO A 1 92 ? 7.216 12.542 3.086 1.00 89.56 92 PRO A O 1
ATOM 713 N N . ARG A 1 93 ? 5.015 12.792 2.768 1.00 89.25 93 ARG A N 1
ATOM 714 C CA . ARG A 1 93 ? 4.630 11.593 3.533 1.00 89.25 93 ARG A CA 1
ATOM 715 C C . ARG A 1 93 ? 4.970 10.279 2.817 1.00 89.25 93 ARG A C 1
ATOM 717 O O . ARG A 1 93 ? 4.885 9.213 3.425 1.00 89.25 93 ARG A O 1
ATOM 724 N N . ALA A 1 94 ? 5.420 10.329 1.561 1.00 88.25 94 ALA A N 1
ATOM 725 C CA . ALA A 1 94 ? 5.808 9.152 0.787 1.00 88.25 94 ALA A CA 1
ATOM 726 C C . ALA A 1 94 ? 7.066 8.440 1.310 1.00 88.25 94 ALA A C 1
ATOM 728 O O . ALA A 1 94 ? 7.224 7.237 1.091 1.00 88.25 94 ALA A O 1
ATOM 729 N N . GLU A 1 95 ? 7.998 9.163 1.939 1.00 85.94 95 GLU A N 1
ATOM 730 C CA . GLU A 1 95 ? 9.339 8.637 2.251 1.00 85.94 95 GLU A CA 1
ATOM 731 C C . GLU A 1 95 ? 9.324 7.514 3.295 1.00 85.94 95 GLU A C 1
ATOM 733 O O . GLU A 1 95 ? 10.115 6.566 3.228 1.00 85.94 95 GLU A O 1
ATOM 738 N N . ALA A 1 96 ? 8.395 7.593 4.244 1.00 89.12 96 ALA A N 1
ATOM 739 C CA . ALA A 1 96 ? 8.255 6.639 5.331 1.00 89.12 96 ALA A CA 1
ATOM 740 C C . ALA A 1 96 ? 7.020 5.744 5.127 1.00 89.12 96 ALA A C 1
ATOM 742 O O . ALA A 1 96 ? 6.746 5.268 4.024 1.00 89.12 96 ALA A O 1
ATOM 743 N N . ALA A 1 97 ? 6.331 5.437 6.221 1.00 92.25 97 ALA A N 1
ATOM 744 C CA . ALA A 1 97 ? 4.937 5.029 6.235 1.00 92.25 97 ALA A CA 1
ATOM 745 C C . ALA A 1 97 ? 4.284 5.730 7.428 1.00 92.25 97 ALA A C 1
ATOM 747 O O . ALA A 1 97 ? 4.869 5.771 8.512 1.00 92.25 97 ALA A O 1
ATOM 748 N N . THR A 1 98 ? 3.115 6.326 7.234 1.00 95.19 98 THR A N 1
ATOM 749 C CA . THR A 1 98 ? 2.430 7.116 8.260 1.00 95.19 98 THR A CA 1
ATOM 750 C C . THR A 1 98 ? 0.931 6.875 8.177 1.00 95.19 98 THR A C 1
ATOM 752 O O . THR A 1 98 ? 0.367 6.829 7.085 1.00 95.19 98 THR A O 1
ATOM 755 N N . LEU A 1 99 ? 0.292 6.703 9.335 1.00 96.12 99 LEU A N 1
ATOM 756 C CA . LEU A 1 99 ? -1.163 6.676 9.435 1.00 96.12 99 LEU A CA 1
ATOM 757 C C . LEU A 1 99 ? -1.701 8.089 9.182 1.00 96.12 99 LEU A C 1
ATOM 759 O O . LEU A 1 99 ? -1.274 9.037 9.841 1.00 96.12 99 LEU A O 1
ATOM 763 N N . ALA A 1 100 ? -2.596 8.228 8.210 1.00 95.69 100 ALA A N 1
ATOM 764 C CA . ALA A 1 100 ? -3.219 9.501 7.895 1.00 95.69 100 ALA A CA 1
ATOM 765 C C . ALA A 1 100 ? -4.189 9.922 9.009 1.00 95.69 100 ALA A C 1
ATOM 767 O O . ALA A 1 100 ? -4.885 9.057 9.552 1.00 95.69 100 ALA A O 1
ATOM 768 N N . PRO A 1 101 ? -4.262 11.222 9.341 1.00 95.00 101 PRO A N 1
ATOM 769 C CA . PRO A 1 101 ? -5.235 11.728 10.300 1.00 95.00 101 PRO A CA 1
ATOM 770 C C . PRO A 1 101 ? -6.666 11.528 9.788 1.00 95.00 101 PRO A C 1
ATOM 772 O O . PRO A 1 101 ? -6.900 11.242 8.609 1.00 95.00 101 PRO A O 1
ATOM 775 N N . GLU A 1 102 ? -7.637 11.680 10.681 1.00 93.12 102 GLU A N 1
ATOM 776 C CA . GLU A 1 102 ? -9.052 11.779 10.316 1.00 93.12 102 GLU A CA 1
ATOM 777 C C . GLU A 1 102 ? -9.344 13.118 9.612 1.00 93.12 102 GLU A C 1
ATOM 779 O O . GLU A 1 102 ? -8.607 14.088 9.782 1.00 93.12 102 GLU A O 1
ATOM 784 N N . GLY A 1 103 ? -10.415 13.173 8.813 1.00 92.94 103 GLY A N 1
ATOM 785 C CA . GLY A 1 103 ? -10.827 14.383 8.087 1.00 92.94 103 GLY A CA 1
ATOM 786 C C . GLY A 1 103 ? -10.251 14.513 6.673 1.00 92.94 103 GLY A C 1
ATOM 787 O O . GLY A 1 103 ? -9.804 13.541 6.070 1.00 92.94 103 GLY A O 1
ATOM 788 N N . GLU A 1 104 ? -10.316 15.704 6.092 1.00 93.56 104 GLU A N 1
ATOM 789 C CA . GLU A 1 104 ? -9.780 15.946 4.748 1.00 93.56 104 GLU A CA 1
ATOM 790 C C . GLU A 1 104 ? -8.245 15.893 4.741 1.00 93.56 104 GLU A C 1
ATOM 792 O O . GLU A 1 104 ? -7.592 16.279 5.710 1.00 93.56 104 GLU A O 1
ATOM 797 N N . LEU A 1 105 ? -7.663 15.396 3.646 1.00 94.00 105 LEU A N 1
ATOM 798 C CA . LEU A 1 105 ? -6.212 15.330 3.470 1.00 94.00 105 LEU A CA 1
ATOM 799 C C . LEU A 1 105 ? -5.773 16.330 2.406 1.00 94.00 105 LEU A C 1
ATOM 801 O O . LEU A 1 105 ? -6.313 16.334 1.300 1.00 94.00 105 LEU A O 1
ATOM 805 N N . ASP A 1 106 ? -4.752 17.123 2.725 1.00 93.94 106 ASP A N 1
ATOM 806 C CA . ASP A 1 106 ? -4.086 17.980 1.749 1.00 93.94 106 ASP A CA 1
ATOM 807 C C . ASP A 1 106 ? -3.266 17.126 0.770 1.00 93.94 106 ASP A C 1
ATOM 809 O O . ASP A 1 106 ? -2.370 16.372 1.167 1.00 93.94 106 ASP A O 1
ATOM 813 N N . ALA A 1 107 ? -3.559 17.258 -0.522 1.00 93.31 107 ALA A N 1
ATOM 814 C CA . ALA A 1 107 ? -2.851 16.563 -1.586 1.00 93.31 107 ALA A CA 1
ATOM 815 C C . ALA A 1 107 ? -1.362 16.949 -1.656 1.00 93.31 107 ALA A C 1
ATOM 817 O O . ALA A 1 107 ? -0.534 16.105 -1.995 1.00 93.31 107 ALA A O 1
ATOM 818 N N . ALA A 1 108 ? -0.990 18.175 -1.270 1.00 93.06 108 ALA A N 1
ATOM 819 C CA . ALA A 1 108 ? 0.411 18.591 -1.235 1.00 93.06 108 ALA A CA 1
ATOM 820 C C . ALA A 1 108 ? 1.214 17.848 -0.151 1.00 93.06 108 ALA A C 1
ATOM 822 O O . ALA A 1 108 ? 2.392 17.539 -0.345 1.00 93.06 108 ALA A O 1
ATOM 823 N N . GLU A 1 109 ? 0.583 17.522 0.981 1.00 93.31 109 GLU A N 1
ATOM 824 C CA . GLU A 1 109 ? 1.238 16.822 2.091 1.00 93.31 109 GLU A CA 1
ATOM 825 C C . GLU A 1 109 ? 1.141 15.292 1.956 1.00 93.31 109 GLU A C 1
ATOM 827 O O . GLU A 1 109 ? 2.112 14.577 2.222 1.00 93.31 109 GLU A O 1
ATOM 832 N N . TRP A 1 110 ? -0.013 14.777 1.527 1.00 93.31 110 TRP A N 1
ATOM 833 C CA . TRP A 1 110 ? -0.325 13.343 1.536 1.00 93.31 110 TRP A CA 1
ATOM 834 C C . TRP A 1 110 ? -0.268 12.703 0.148 1.00 93.31 110 TRP A C 1
ATOM 836 O O . TRP A 1 110 ? -0.025 11.499 0.040 1.00 93.31 110 TRP A O 1
ATOM 846 N N . GLY A 1 111 ? -0.367 13.500 -0.911 1.00 91.62 111 GLY A N 1
ATOM 847 C CA . GLY A 1 111 ? -0.412 13.069 -2.305 1.00 91.62 111 GLY A CA 1
ATOM 848 C C . GLY A 1 111 ? -1.835 13.069 -2.858 1.00 91.62 111 GLY A C 1
ATOM 849 O O . GLY A 1 111 ? -2.814 12.977 -2.113 1.00 91.62 111 GLY A O 1
ATOM 850 N N . ASP A 1 112 ? -1.939 13.110 -4.183 1.00 89.81 112 ASP A N 1
ATOM 851 C CA . ASP A 1 112 ? -3.230 13.171 -4.876 1.00 89.81 112 ASP A CA 1
ATOM 852 C C . ASP A 1 112 ? -4.062 11.895 -4.666 1.00 89.81 112 ASP A C 1
ATOM 854 O O . ASP A 1 112 ? -5.266 11.965 -4.429 1.00 89.81 112 ASP A O 1
ATOM 858 N N . GLU A 1 113 ? -3.429 10.712 -4.707 1.00 88.38 113 GLU A N 1
ATOM 859 C CA . GLU A 1 113 ? -4.137 9.429 -4.561 1.00 88.38 113 GLU A CA 1
ATOM 860 C C . GLU A 1 113 ? -4.796 9.268 -3.174 1.00 88.38 113 GLU A C 1
ATOM 862 O O . GLU A 1 113 ? -5.993 8.968 -3.135 1.00 88.38 113 GLU A O 1
ATOM 867 N N . PRO A 1 114 ? -4.097 9.470 -2.030 1.00 91.62 114 PRO A N 1
ATOM 868 C CA . PRO A 1 114 ? -4.733 9.391 -0.713 1.00 91.62 114 PRO A CA 1
ATOM 869 C C . PRO A 1 114 ? -5.811 10.452 -0.499 1.00 91.62 114 PRO A C 1
ATOM 871 O O . PRO A 1 114 ? -6.869 10.127 0.040 1.00 91.62 114 PRO A O 1
ATOM 874 N N . ALA A 1 115 ? -5.566 11.692 -0.936 1.00 93.50 115 ALA A N 1
ATOM 875 C CA . ALA A 1 115 ? -6.529 12.781 -0.802 1.00 93.50 115 ALA A CA 1
ATOM 876 C C . ALA A 1 115 ? -7.817 12.483 -1.580 1.00 93.50 115 ALA A C 1
ATOM 878 O O . ALA A 1 115 ? -8.912 12.556 -1.025 1.00 93.50 115 ALA A O 1
ATOM 879 N N . MET A 1 116 ? -7.692 12.032 -2.831 1.00 92.31 116 MET A N 1
ATOM 880 C CA . MET A 1 116 ? -8.835 11.634 -3.651 1.00 92.31 116 MET A CA 1
ATOM 881 C C . MET A 1 116 ? -9.603 10.453 -3.038 1.00 92.31 116 MET A C 1
ATOM 883 O O . MET A 1 116 ? -10.834 10.479 -3.008 1.00 92.31 116 MET A O 1
ATOM 887 N N . LEU A 1 117 ? -8.911 9.424 -2.527 1.00 92.06 117 LEU A N 1
ATOM 888 C CA . LEU A 1 117 ? -9.580 8.303 -1.856 1.00 92.06 117 LEU A CA 1
ATOM 889 C C . LEU A 1 117 ? -10.346 8.761 -0.611 1.00 92.06 117 LEU A C 1
ATOM 891 O O . LEU A 1 117 ? -11.468 8.306 -0.398 1.00 92.06 117 LEU A O 1
ATOM 895 N N . ARG A 1 118 ? -9.765 9.663 0.190 1.00 94.38 118 ARG A N 1
ATOM 896 C CA . ARG A 1 118 ? -10.418 10.224 1.378 1.00 94.38 118 ARG A CA 1
ATOM 897 C C . ARG A 1 118 ? -11.658 11.037 1.011 1.00 94.38 118 ARG A C 1
ATOM 899 O O . ARG A 1 118 ? -12.673 10.902 1.678 1.00 94.38 118 ARG A O 1
ATOM 906 N N . MET A 1 119 ? -11.622 11.815 -0.070 1.00 93.31 119 MET A N 1
ATOM 907 C CA . MET A 1 119 ? -12.812 12.529 -0.555 1.00 93.31 119 MET A CA 1
ATOM 908 C C . MET A 1 119 ? -13.935 11.571 -0.980 1.00 93.31 119 MET A C 1
ATOM 910 O O . MET A 1 119 ? -15.108 11.852 -0.757 1.00 93.31 119 MET A O 1
ATOM 914 N N . GLN A 1 120 ? -13.592 10.429 -1.584 1.00 92.44 120 GLN A N 1
ATOM 915 C CA . GLN A 1 120 ? -14.575 9.421 -2.001 1.00 92.44 120 GLN A CA 1
ATOM 916 C C . GLN A 1 120 ? -15.099 8.572 -0.835 1.00 92.44 120 GLN A C 1
ATOM 918 O O . GLN A 1 120 ? -16.231 8.090 -0.892 1.00 92.44 120 GLN A O 1
ATOM 923 N N . VAL A 1 121 ? -14.271 8.351 0.191 1.00 93.94 121 VAL A N 1
ATOM 924 C CA . VAL A 1 121 ? -14.572 7.524 1.366 1.00 93.94 121 VAL A CA 1
ATOM 925 C C . VAL A 1 121 ? -14.061 8.241 2.631 1.00 93.94 121 VAL A C 1
ATOM 927 O O . VAL A 1 121 ? -12.942 7.972 3.082 1.00 93.94 121 VAL A O 1
ATOM 930 N N . PRO A 1 122 ? -14.853 9.170 3.204 1.00 93.44 122 PRO A N 1
ATOM 931 C CA . PRO A 1 122 ? -14.406 10.068 4.279 1.00 93.44 122 PRO A CA 1
ATOM 932 C C . PRO A 1 122 ? -13.915 9.372 5.551 1.00 93.44 122 PRO A C 1
ATOM 934 O O . PRO A 1 122 ? -13.027 9.873 6.234 1.00 93.44 122 PRO A O 1
ATOM 937 N N . ASP A 1 123 ? -14.465 8.202 5.859 1.00 93.69 123 ASP A N 1
ATOM 938 C CA . ASP A 1 123 ? -14.182 7.421 7.063 1.00 93.69 123 ASP A CA 1
ATOM 939 C C . ASP A 1 123 ? -13.105 6.343 6.844 1.00 93.69 123 ASP A C 1
ATOM 941 O O . ASP A 1 123 ? -12.911 5.471 7.687 1.00 93.69 123 ASP A O 1
ATOM 945 N N . LEU A 1 124 ? -12.425 6.341 5.693 1.00 94.12 124 LEU A N 1
ATOM 946 C CA . LEU A 1 124 ? -11.452 5.308 5.353 1.00 94.12 124 LEU A CA 1
ATOM 947 C C . LEU A 1 124 ? -10.112 5.530 6.075 1.00 94.12 124 LEU A C 1
ATOM 949 O O . LEU A 1 124 ? -9.450 6.553 5.835 1.00 94.12 124 LEU A O 1
ATOM 953 N N . PRO A 1 125 ? -9.639 4.561 6.882 1.00 95.94 125 PRO A N 1
ATOM 954 C CA . PRO A 1 125 ? -8.283 4.600 7.402 1.00 95.94 125 PRO A CA 1
ATOM 955 C C . PRO A 1 125 ? -7.271 4.420 6.265 1.00 95.94 125 PRO A C 1
ATOM 957 O O . PRO A 1 125 ? -7.381 3.504 5.441 1.00 95.94 125 PRO A O 1
ATOM 960 N N . LEU A 1 126 ? -6.268 5.299 6.232 1.00 95.94 126 LEU A N 1
ATOM 961 C CA . LEU A 1 126 ? -5.247 5.337 5.188 1.00 95.94 126 LEU A CA 1
ATOM 962 C C . LEU A 1 126 ? -3.853 5.285 5.803 1.00 95.94 126 LEU A C 1
ATOM 964 O O . LEU A 1 126 ? -3.548 6.044 6.717 1.00 95.94 126 LEU A O 1
ATOM 968 N N . VAL A 1 127 ? -2.980 4.436 5.266 1.00 96.19 127 VAL A N 1
ATOM 969 C CA . VAL A 1 127 ? -1.549 4.437 5.593 1.00 96.19 127 VAL A CA 1
ATOM 970 C C . VAL A 1 127 ? -0.758 4.830 4.355 1.00 96.19 127 VAL A C 1
ATOM 972 O O . VAL A 1 127 ? -0.699 4.091 3.371 1.00 96.19 127 VAL A O 1
ATOM 975 N N . VAL A 1 128 ? -0.128 5.997 4.400 1.00 94.81 128 VAL A N 1
ATOM 976 C CA . VAL A 1 128 ? 0.588 6.572 3.260 1.00 94.81 128 VAL A CA 1
ATOM 977 C C . VAL A 1 128 ? 2.081 6.345 3.416 1.00 94.81 128 VAL A C 1
ATOM 979 O O . VAL A 1 128 ? 2.649 6.638 4.465 1.00 94.81 128 VAL A O 1
ATOM 982 N N . GLY A 1 129 ? 2.714 5.808 2.374 1.00 92.69 129 GLY A N 1
ATOM 983 C CA . GLY A 1 129 ? 4.164 5.739 2.275 1.00 92.69 129 GLY A CA 1
ATOM 984 C C . GLY A 1 129 ? 4.709 4.556 1.478 1.00 92.69 129 GLY A C 1
ATOM 985 O O . GLY A 1 129 ? 4.044 3.545 1.228 1.00 92.69 129 GLY A O 1
ATOM 986 N N . ARG A 1 130 ? 5.977 4.670 1.077 1.00 90.31 130 ARG A N 1
ATOM 987 C C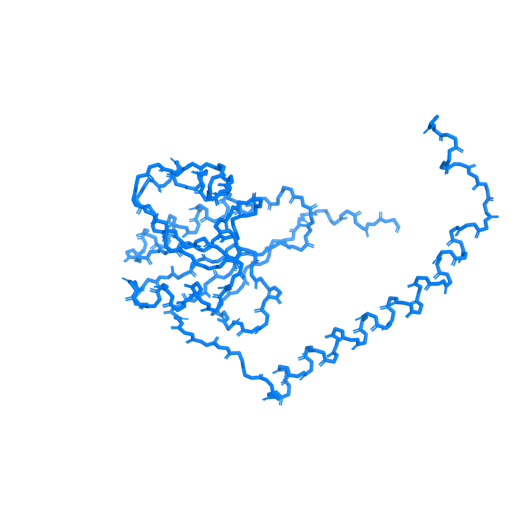A . ARG A 1 130 ? 6.679 3.687 0.235 1.00 90.31 130 ARG A CA 1
ATOM 988 C C . ARG A 1 130 ? 7.214 2.496 1.026 1.00 90.31 130 ARG A C 1
ATOM 990 O O . ARG A 1 130 ? 7.444 1.429 0.450 1.00 90.31 130 ARG A O 1
ATOM 997 N N . ARG A 1 131 ? 7.399 2.628 2.345 1.00 91.31 131 ARG A N 1
ATOM 998 C CA . ARG A 1 131 ? 7.881 1.534 3.205 1.00 91.31 131 ARG A CA 1
ATOM 999 C C . ARG A 1 131 ? 6.759 0.538 3.510 1.00 91.31 131 ARG A C 1
ATOM 1001 O O . ARG A 1 131 ? 6.184 0.552 4.591 1.00 91.31 131 ARG A O 1
ATOM 1008 N N . ARG A 1 132 ? 6.471 -0.370 2.570 1.00 91.25 132 ARG A N 1
ATOM 1009 C CA . ARG A 1 132 ? 5.310 -1.284 2.640 1.00 91.25 132 ARG A CA 1
ATOM 1010 C C . ARG A 1 132 ? 5.302 -2.215 3.857 1.00 91.25 132 ARG A C 1
ATOM 1012 O O . ARG A 1 132 ? 4.243 -2.445 4.427 1.00 91.25 132 ARG A O 1
ATOM 1019 N N . VAL A 1 133 ? 6.463 -2.715 4.286 1.00 92.69 133 VAL A N 1
ATOM 1020 C CA . VAL A 1 133 ? 6.565 -3.535 5.510 1.00 92.69 133 VAL A CA 1
ATOM 1021 C C . VAL A 1 133 ? 6.215 -2.715 6.754 1.00 92.69 133 VAL A C 1
ATOM 1023 O O . VAL A 1 133 ? 5.472 -3.191 7.606 1.00 92.69 133 VAL A O 1
ATOM 1026 N N . LEU A 1 134 ? 6.692 -1.468 6.832 1.00 93.69 134 LEU A N 1
ATOM 1027 C CA . LEU A 1 134 ? 6.356 -0.559 7.929 1.00 93.69 134 LEU A CA 1
ATOM 1028 C C . LEU A 1 134 ? 4.874 -0.171 7.887 1.00 93.69 134 LEU A C 1
ATOM 1030 O O . LEU A 1 134 ? 4.223 -0.177 8.921 1.00 93.69 134 LEU A O 1
ATOM 1034 N N . ALA A 1 135 ? 4.327 0.096 6.698 1.00 94.44 135 ALA A N 1
ATOM 1035 C CA . ALA A 1 135 ? 2.907 0.375 6.526 1.00 94.44 135 ALA A CA 1
ATOM 1036 C C . ALA A 1 135 ? 2.048 -0.784 7.046 1.00 94.44 135 ALA A C 1
ATOM 1038 O O . ALA A 1 135 ? 1.143 -0.564 7.840 1.00 94.44 135 ALA A O 1
ATOM 1039 N N . ALA A 1 136 ? 2.378 -2.021 6.671 1.00 94.56 136 ALA A N 1
ATOM 1040 C CA . ALA A 1 136 ? 1.678 -3.198 7.168 1.00 94.56 136 ALA A CA 1
ATOM 1041 C C . ALA A 1 136 ? 1.831 -3.370 8.692 1.00 94.56 136 ALA A C 1
ATOM 1043 O O . ALA A 1 136 ? 0.861 -3.706 9.358 1.00 94.56 136 ALA A O 1
ATOM 1044 N N . ALA A 1 137 ? 2.999 -3.069 9.270 1.00 96.00 137 ALA A N 1
ATOM 1045 C CA . ALA A 1 137 ? 3.172 -3.069 10.725 1.00 96.00 137 ALA A CA 1
ATOM 1046 C C . ALA A 1 137 ? 2.300 -2.011 11.431 1.00 96.00 137 ALA A C 1
ATOM 1048 O O . ALA A 1 137 ? 1.688 -2.313 12.451 1.00 96.00 137 ALA A O 1
ATOM 1049 N N . ILE A 1 138 ? 2.184 -0.804 10.863 1.00 96.38 138 ILE A N 1
ATOM 1050 C CA . ILE A 1 138 ? 1.288 0.250 11.369 1.00 96.38 138 ILE A CA 1
ATOM 1051 C C . ILE A 1 138 ? -0.169 -0.219 11.323 1.00 96.38 138 ILE A C 1
ATOM 1053 O O . ILE A 1 138 ? -0.893 -0.020 12.299 1.00 96.38 138 ILE A O 1
ATOM 1057 N N . VAL A 1 139 ? -0.588 -0.864 10.225 1.00 96.62 139 VAL A N 1
ATOM 1058 C CA . VAL A 1 139 ? -1.940 -1.434 10.108 1.00 96.62 139 VAL A CA 1
ATOM 1059 C C . VAL A 1 139 ? -2.166 -2.490 11.179 1.00 96.62 139 VAL A C 1
ATOM 1061 O O . VAL A 1 139 ? -3.166 -2.415 11.874 1.00 96.62 139 VAL A O 1
ATOM 1064 N N . HIS A 1 140 ? -1.234 -3.422 11.375 1.00 96.62 140 HIS A N 1
ATOM 1065 C CA . HIS A 1 140 ? -1.385 -4.453 12.401 1.00 96.62 140 HIS A CA 1
ATOM 1066 C C . HIS A 1 140 ? -1.520 -3.868 13.811 1.00 96.62 140 HIS A C 1
ATOM 1068 O O . HIS A 1 140 ? -2.321 -4.347 14.607 1.00 96.62 140 HIS A O 1
ATOM 1074 N N . GLN A 1 141 ? -0.755 -2.815 14.107 1.00 97.19 141 GLN A N 1
ATOM 1075 C CA . GLN A 1 141 ? -0.766 -2.169 15.414 1.00 97.19 141 GLN A CA 1
ATOM 1076 C C . GLN A 1 141 ? -2.094 -1.459 15.719 1.00 97.19 141 GLN A C 1
ATOM 1078 O O . GLN A 1 141 ? -2.561 -1.527 16.852 1.00 97.19 141 GLN A O 1
ATOM 1083 N N . HIS A 1 142 ? -2.684 -0.766 14.741 1.00 96.81 142 HIS A N 1
ATOM 1084 C CA . HIS A 1 142 ? -3.877 0.067 14.958 1.00 96.81 142 HIS A CA 1
ATOM 1085 C C . HIS A 1 142 ? -5.183 -0.638 14.564 1.00 96.81 142 HIS A C 1
ATOM 1087 O O . HIS A 1 142 ? -6.228 -0.364 15.141 1.00 96.81 142 HIS A O 1
ATOM 1093 N N . PHE A 1 143 ? -5.113 -1.564 13.608 1.00 96.69 143 PHE A N 1
ATOM 1094 C CA . PHE A 1 143 ? -6.246 -2.246 12.980 1.00 96.69 143 PHE A CA 1
ATOM 1095 C C . PHE A 1 143 ? -5.938 -3.746 12.781 1.00 96.69 143 PHE A C 1
ATOM 1097 O O . PHE A 1 143 ? -5.889 -4.239 11.647 1.00 96.69 143 PHE A O 1
ATOM 1104 N N . PRO A 1 144 ? -5.710 -4.513 13.866 1.00 94.94 144 PRO A N 1
ATOM 1105 C CA . PRO A 1 144 ? -5.198 -5.886 13.789 1.00 94.94 144 PRO A CA 1
ATOM 1106 C C . PRO A 1 144 ? -6.108 -6.853 13.019 1.00 94.94 144 PRO A C 1
ATOM 1108 O O . PRO A 1 144 ? -5.621 -7.837 12.465 1.00 94.94 144 PRO A O 1
ATOM 1111 N N . ASN A 1 145 ? -7.413 -6.570 12.956 1.00 94.69 145 ASN A N 1
ATOM 1112 C CA . ASN A 1 145 ? -8.412 -7.416 12.298 1.00 94.69 145 ASN A CA 1
ATOM 1113 C C . ASN A 1 145 ? -8.802 -6.930 10.893 1.00 94.69 145 ASN A C 1
ATOM 1115 O O . ASN A 1 145 ? -9.594 -7.590 10.213 1.00 94.69 145 ASN A O 1
ATOM 1119 N N . ALA A 1 146 ? -8.277 -5.784 10.457 1.00 96.31 1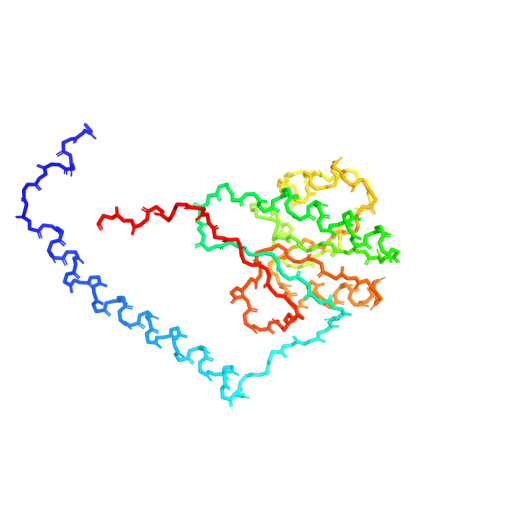46 ALA A N 1
ATOM 1120 C CA . ALA A 1 146 ? -8.665 -5.188 9.193 1.00 96.31 146 ALA A CA 1
ATOM 1121 C C . ALA A 1 146 ? -8.048 -5.906 7.993 1.00 96.31 146 ALA A C 1
ATOM 1123 O O . ALA A 1 146 ? -6.951 -6.463 8.038 1.00 96.31 146 ALA A O 1
ATOM 1124 N N . VAL A 1 147 ? -8.728 -5.831 6.857 1.00 96.56 147 VAL A N 1
ATOM 1125 C CA . VAL A 1 147 ? -8.162 -6.201 5.565 1.00 96.56 147 VAL A CA 1
ATOM 1126 C C . VAL A 1 147 ? -7.331 -5.028 5.057 1.00 96.56 147 VAL A C 1
ATOM 1128 O O . VAL A 1 147 ? -7.861 -3.943 4.819 1.00 96.56 147 VAL A O 1
ATOM 1131 N N . MET A 1 148 ? -6.030 -5.243 4.861 1.00 96.00 148 MET A N 1
ATOM 1132 C CA . MET A 1 148 ? -5.168 -4.231 4.253 1.00 96.00 148 MET A CA 1
ATOM 1133 C C . MET A 1 148 ? -5.266 -4.327 2.734 1.00 96.00 148 MET A C 1
ATOM 1135 O O . MET A 1 148 ? -4.882 -5.341 2.149 1.00 96.00 148 MET A O 1
ATOM 1139 N N . LEU A 1 149 ? -5.728 -3.264 2.088 1.00 94.44 149 LEU A N 1
ATOM 1140 C CA . LEU A 1 149 ? -5.708 -3.133 0.639 1.00 94.44 149 LEU A CA 1
ATOM 1141 C C . LEU A 1 149 ? -4.510 -2.272 0.233 1.00 94.44 149 LEU A C 1
ATOM 1143 O O . LEU A 1 149 ? -4.378 -1.137 0.670 1.00 94.44 149 LEU A O 1
ATOM 1147 N N . MET A 1 150 ? -3.607 -2.800 -0.580 1.00 90.56 150 MET A N 1
ATOM 1148 C CA . MET A 1 150 ? -2.387 -2.106 -0.983 1.00 90.56 150 MET A CA 1
ATOM 1149 C C . MET A 1 150 ? -2.443 -1.762 -2.466 1.00 90.56 150 MET A C 1
ATOM 1151 O O . MET A 1 150 ? -2.512 -2.668 -3.300 1.00 90.56 150 MET A O 1
ATOM 1155 N N . ASP A 1 151 ? -2.342 -0.473 -2.786 1.00 83.06 151 ASP A N 1
ATOM 1156 C CA . ASP A 1 151 ? -2.181 -0.021 -4.166 1.00 83.06 151 ASP A CA 1
ATOM 1157 C C . ASP A 1 151 ? -0.700 -0.070 -4.568 1.00 83.06 151 ASP A C 1
ATOM 1159 O O . ASP A 1 151 ? 0.184 0.454 -3.880 1.00 83.06 151 ASP A O 1
ATOM 1163 N N . ASP A 1 152 ? -0.433 -0.741 -5.682 1.00 73.81 152 ASP A N 1
ATOM 1164 C CA . ASP A 1 152 ? 0.854 -0.813 -6.365 1.00 73.81 152 ASP A CA 1
ATOM 1165 C C . ASP A 1 152 ? 2.002 -1.392 -5.528 1.00 73.81 152 ASP A C 1
ATOM 1167 O O . ASP A 1 152 ? 3.095 -0.836 -5.393 1.00 73.81 152 ASP A O 1
ATOM 1171 N N . GLY A 1 153 ? 1.744 -2.549 -4.919 1.00 67.38 153 GLY A N 1
ATOM 1172 C CA . GLY A 1 153 ? 2.751 -3.300 -4.173 1.00 67.38 153 GLY A CA 1
ATOM 1173 C C . GLY A 1 153 ? 3.155 -4.626 -4.808 1.00 67.38 153 GLY A C 1
ATOM 1174 O O . GLY A 1 153 ? 3.907 -5.370 -4.178 1.00 67.38 153 GLY A O 1
ATOM 1175 N N . PHE A 1 154 ? 2.691 -4.952 -6.022 1.00 73.94 154 PHE A N 1
ATOM 1176 C CA . PHE A 1 154 ? 2.880 -6.275 -6.637 1.00 73.94 154 PHE A CA 1
ATOM 1177 C C . PHE A 1 154 ? 4.359 -6.689 -6.655 1.00 73.94 154 PHE A C 1
ATOM 1179 O O . PHE A 1 154 ? 4.717 -7.744 -6.130 1.00 73.94 154 PHE A O 1
ATOM 1186 N N . GLN A 1 155 ? 5.229 -5.787 -7.114 1.00 75.00 155 GLN A N 1
ATOM 1187 C CA . GLN A 1 155 ? 6.676 -6.003 -7.224 1.00 75.00 155 GLN A CA 1
ATOM 1188 C C . GLN A 1 155 ? 7.425 -5.975 -5.878 1.00 75.00 155 GLN A C 1
ATOM 1190 O O . GLN A 1 155 ? 8.604 -6.320 -5.819 1.00 75.00 155 GLN A O 1
ATOM 1195 N N . HIS A 1 156 ? 6.771 -5.600 -4.773 1.00 82.44 156 HIS A N 1
ATOM 1196 C CA . HIS A 1 156 ? 7.412 -5.523 -3.460 1.00 82.44 156 HIS A CA 1
ATOM 1197 C C . HIS A 1 156 ? 7.551 -6.909 -2.804 1.00 82.44 156 HIS A C 1
ATOM 1199 O O . HIS A 1 156 ? 6.772 -7.279 -1.926 1.00 82.44 156 HIS A O 1
ATOM 1205 N N . LEU A 1 157 ? 8.530 -7.696 -3.253 1.00 78.25 157 LEU A N 1
ATOM 1206 C CA . LEU A 1 157 ? 8.836 -9.041 -2.737 1.00 78.25 157 LEU A CA 1
ATOM 1207 C C . LEU A 1 157 ? 9.088 -9.126 -1.215 1.00 78.25 157 LEU A C 1
ATOM 1209 O O . LEU A 1 157 ? 8.705 -10.142 -0.636 1.00 78.25 157 LEU A O 1
ATOM 1213 N N . PRO A 1 158 ? 9.669 -8.110 -0.535 1.00 84.75 158 PRO A N 1
ATOM 1214 C CA . PRO A 1 158 ? 9.899 -8.178 0.909 1.00 84.75 158 PRO A CA 1
ATOM 1215 C C . PRO A 1 158 ? 8.635 -8.279 1.773 1.00 84.75 158 PRO A C 1
ATOM 1217 O O . PRO A 1 158 ? 8.753 -8.653 2.934 1.00 84.75 158 PRO A O 1
ATOM 1220 N N . LEU A 1 159 ? 7.448 -7.956 1.247 1.00 87.38 159 LEU A N 1
ATOM 1221 C CA . LEU A 1 159 ? 6.172 -8.084 1.957 1.00 87.38 159 LEU A CA 1
ATOM 1222 C C . LEU A 1 159 ? 5.351 -9.213 1.344 1.00 87.38 159 LEU A C 1
ATOM 1224 O O . LEU A 1 159 ? 5.041 -9.189 0.145 1.00 87.38 159 LEU A O 1
ATOM 1228 N N . ARG A 1 160 ? 4.939 -10.174 2.170 1.00 87.19 160 ARG A N 1
ATOM 1229 C CA . ARG A 1 160 ? 4.036 -11.232 1.722 1.00 87.19 160 ARG A CA 1
ATOM 1230 C C . ARG A 1 160 ? 2.622 -10.685 1.588 1.00 87.19 160 ARG A C 1
ATOM 1232 O O . ARG A 1 160 ? 2.098 -10.056 2.501 1.00 87.19 160 ARG A O 1
ATOM 1239 N N . LYS A 1 161 ? 1.988 -10.971 0.454 1.00 89.94 161 LYS A N 1
ATOM 1240 C CA . LYS A 1 161 ? 0.573 -10.669 0.220 1.00 89.94 161 LYS A CA 1
ATOM 1241 C C . LYS A 1 161 ? -0.245 -11.948 0.298 1.00 89.94 161 LYS A C 1
ATOM 1243 O O . LYS A 1 161 ? 0.240 -13.011 -0.086 1.00 89.94 161 LYS A O 1
ATOM 1248 N N . THR A 1 162 ? -1.478 -11.836 0.775 1.00 91.19 162 THR A N 1
ATOM 1249 C CA . THR A 1 162 ? -2.441 -12.943 0.765 1.00 91.19 162 THR A CA 1
ATOM 1250 C C . THR A 1 162 ? -2.978 -13.167 -0.644 1.00 91.19 162 THR A C 1
ATOM 1252 O O . THR A 1 162 ? -3.038 -14.303 -1.100 1.00 91.19 162 THR A O 1
ATOM 1255 N N . LEU A 1 163 ? -3.320 -12.084 -1.344 1.00 89.69 163 LEU A N 1
ATOM 1256 C CA . LEU A 1 163 ? -3.798 -12.109 -2.725 1.00 89.69 163 LEU A CA 1
ATOM 1257 C C . LEU A 1 163 ? -3.199 -10.927 -3.485 1.00 89.69 163 LEU A C 1
ATOM 1259 O O . LEU A 1 163 ? -2.994 -9.855 -2.915 1.00 89.69 163 LEU A O 1
ATOM 1263 N N . SER A 1 164 ? -2.909 -11.115 -4.768 1.00 87.69 164 SER A N 1
ATOM 1264 C CA . SER A 1 164 ? -2.528 -10.028 -5.671 1.00 87.69 164 SER A CA 1
ATOM 1265 C C . SER A 1 164 ? -3.420 -10.056 -6.904 1.00 87.69 164 SER A C 1
ATOM 1267 O O . SER A 1 164 ? -3.432 -11.046 -7.628 1.00 87.69 164 SER A O 1
ATOM 1269 N N . ILE A 1 165 ? -4.162 -8.974 -7.120 1.00 85.75 165 ILE A N 1
ATOM 1270 C CA . ILE A 1 165 ? -4.994 -8.735 -8.295 1.00 85.75 165 ILE A CA 1
ATOM 1271 C C . ILE A 1 165 ? -4.191 -7.828 -9.217 1.00 85.75 165 ILE A C 1
ATOM 1273 O O . ILE A 1 165 ? -3.777 -6.738 -8.822 1.00 85.75 165 ILE A O 1
ATOM 1277 N N . VAL A 1 166 ? -3.934 -8.298 -10.431 1.00 83.62 166 VAL A N 1
ATOM 1278 C CA . VAL A 1 166 ? -3.153 -7.565 -11.423 1.00 83.62 166 VAL A CA 1
ATOM 1279 C C . VAL A 1 166 ? -4.070 -7.212 -12.580 1.00 83.62 166 VAL A C 1
ATOM 1281 O O . VAL A 1 166 ? -4.672 -8.096 -13.183 1.00 83.62 166 VAL A O 1
ATOM 1284 N N . LEU A 1 167 ? -4.180 -5.918 -12.863 1.00 77.62 167 LEU A N 1
ATOM 1285 C CA . LEU A 1 167 ? -4.903 -5.417 -14.020 1.00 77.62 167 LEU A CA 1
ATOM 1286 C C . LEU A 1 167 ? -4.023 -5.546 -15.268 1.00 77.62 167 LEU A C 1
ATOM 1288 O O . LEU A 1 167 ? -2.855 -5.144 -15.263 1.00 77.62 167 LEU A O 1
ATOM 1292 N N . ASP A 1 168 ? -4.602 -6.118 -16.320 1.00 72.62 168 ASP A N 1
ATOM 1293 C CA . ASP A 1 168 ? -4.036 -6.178 -17.666 1.00 72.62 168 ASP A CA 1
ATOM 1294 C C . ASP A 1 168 ? -5.064 -5.565 -18.629 1.00 72.62 168 ASP A C 1
ATOM 1296 O O . ASP A 1 168 ? -6.225 -5.990 -18.629 1.00 72.62 168 ASP A O 1
ATOM 1300 N N . PRO A 1 169 ? -4.722 -4.513 -19.393 1.00 65.00 169 PRO A N 1
ATOM 1301 C CA . PRO A 1 169 ? -5.680 -3.911 -20.305 1.00 65.00 169 PRO A CA 1
ATOM 1302 C C . PRO A 1 169 ? -6.020 -4.846 -21.467 1.00 65.00 169 PRO A C 1
ATOM 1304 O O . PRO A 1 169 ? -5.172 -5.556 -21.997 1.00 65.00 169 PRO A O 1
ATOM 1307 N N . LEU A 1 170 ? -7.265 -4.737 -21.940 1.00 62.50 170 LEU A N 1
ATOM 1308 C CA . LEU A 1 170 ? -7.828 -5.531 -23.042 1.00 62.50 170 LEU A CA 1
ATOM 1309 C C . LEU A 1 170 ? -7.039 -5.435 -24.364 1.00 62.50 170 LEU A C 1
ATOM 1311 O O . LEU A 1 170 ? -7.213 -6.278 -25.241 1.00 62.50 170 LEU A O 1
ATOM 1315 N N . GLN A 1 171 ? -6.181 -4.422 -24.524 1.00 58.53 171 GLN A N 1
ATOM 1316 C CA . GLN A 1 171 ? -5.256 -4.299 -25.650 1.00 58.53 171 GLN A CA 1
ATOM 1317 C C . GLN A 1 171 ? -3.848 -3.952 -25.146 1.00 58.53 171 GLN A C 1
ATOM 1319 O O . GLN A 1 171 ? -3.592 -2.799 -24.780 1.00 58.53 171 GLN A O 1
ATOM 1324 N N . PRO A 1 172 ? -2.900 -4.904 -25.131 1.00 54.25 172 PRO A N 1
ATOM 1325 C CA . PRO A 1 172 ? -1.518 -4.593 -24.808 1.00 54.25 172 PRO A CA 1
ATOM 1326 C C . PRO A 1 172 ? -0.953 -3.643 -25.870 1.00 54.25 172 PRO A C 1
ATOM 1328 O O . PRO A 1 172 ? -0.903 -3.977 -27.053 1.00 54.25 172 PRO A O 1
ATOM 1331 N N . LYS A 1 173 ? -0.465 -2.466 -25.454 1.00 53.16 173 LYS A N 1
ATOM 1332 C CA . LYS A 1 173 ? 0.169 -1.459 -26.333 1.00 53.16 173 LYS A CA 1
ATOM 1333 C C . LYS A 1 173 ? 1.466 -1.934 -27.017 1.00 53.16 173 LYS A C 1
ATOM 1335 O O . LYS A 1 173 ? 2.114 -1.146 -27.695 1.00 53.16 173 LYS A O 1
ATOM 1340 N N . ASN A 1 174 ? 1.839 -3.206 -26.864 1.00 49.16 174 ASN A N 1
ATOM 1341 C CA . ASN A 1 174 ? 3.104 -3.775 -27.319 1.00 49.16 174 ASN A CA 1
ATOM 1342 C C . ASN A 1 174 ? 2.927 -4.844 -28.416 1.00 49.16 174 ASN A C 1
ATOM 1344 O O . ASN A 1 174 ? 3.507 -5.925 -28.352 1.00 49.16 174 ASN A O 1
ATOM 1348 N N . ARG A 1 175 ? 2.124 -4.536 -29.441 1.00 40.12 175 ARG A N 1
ATOM 1349 C CA . ARG A 1 175 ? 2.238 -5.165 -30.766 1.00 40.12 175 ARG A CA 1
ATOM 1350 C C . ARG A 1 175 ? 2.709 -4.121 -31.778 1.00 40.12 175 ARG A C 1
ATOM 1352 O O . ARG A 1 175 ? 1.899 -3.450 -32.415 1.00 40.12 175 ARG A O 1
ATOM 1359 N N . ARG A 1 176 ? 4.026 -3.991 -31.900 1.00 41.12 176 ARG A N 1
ATOM 1360 C CA . ARG A 1 176 ? 4.706 -3.703 -33.164 1.00 41.12 176 ARG A CA 1
ATOM 1361 C C . ARG A 1 176 ? 5.872 -4.663 -33.290 1.00 41.12 176 ARG A C 1
ATOM 1363 O O . ARG A 1 176 ? 6.557 -4.857 -32.262 1.00 41.12 176 ARG A O 1
#

pLDDT: mean 82.92, std 14.44, range [40.12, 97.19]

Sequence (176 aa):
MRDLWESPALGPFFARLVLTPLSWLYAAGWQAYLATYRFGFKKAAEPHRPILCVGNLQVGGSGKSPLVRHLIDVLRGMGREVVVSCSGYGSPRAEAATLAPEGELDAAEWGDEPAMLRMQVPDLPLVVGRRRVLAAAIVHQHFPNAVMLMDDGFQHLPLRKTLSIVLDPLQPKNRR

Foldseek 3Di:
DPPVPPDDDDVVVVVCVVVVVVVVVVVVVVVVVVVCVVVVVADADELAPAEEEEAEPDDDDQCSLVVLVVVVVVCVVVVAAEAEEECLPQAPCAAAKAWDDQAADDCNHRNPSVRVVCVVPRPHTYIYYDHVSVNRNVCCVPPVRHYYYYYHCPPVSNHDHPYYHYGDDPDDPPDD